Protein AF-A0A3Q0RG35-F1 (afdb_monomer_lite)

pLDDT: mean 79.78, std 16.39, range [34.59, 95.12]

InterPro domains:
  IPR032053 Small ribosomal subunit protein mS34 [PF16053] (60-107)
  IPR032053 Small ribosomal subunit protein mS34 [PTHR28589] (1-106)

Sequence (120 aa):
MVKKKRLRLIAEMARKIRAYRELKSRPRESQKYALDYETMKRPHTGKMLPVLAWQDVRRESRLFSLLAGMRMFGVGRLFTRKSWLEDHSDPSYWQITKVKVDYTAEVRVWIPACCHAGYK

Structure (mmCIF, N/CA/C/O backbone):
data_AF-A0A3Q0RG35-F1
#
_entry.id   AF-A0A3Q0RG35-F1
#
loop_
_atom_site.group_PDB
_atom_site.id
_atom_s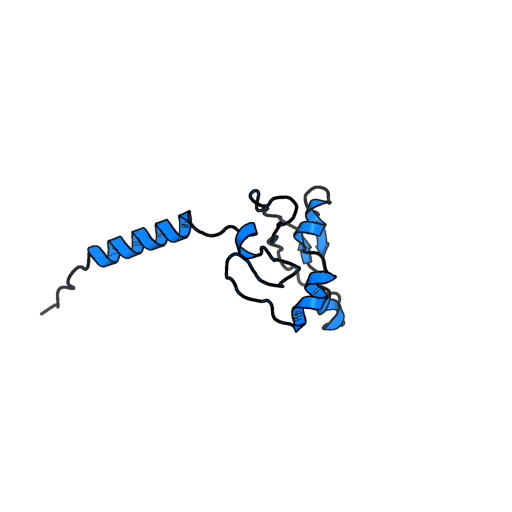ite.type_symbol
_atom_site.label_atom_id
_atom_site.label_alt_id
_atom_site.label_comp_id
_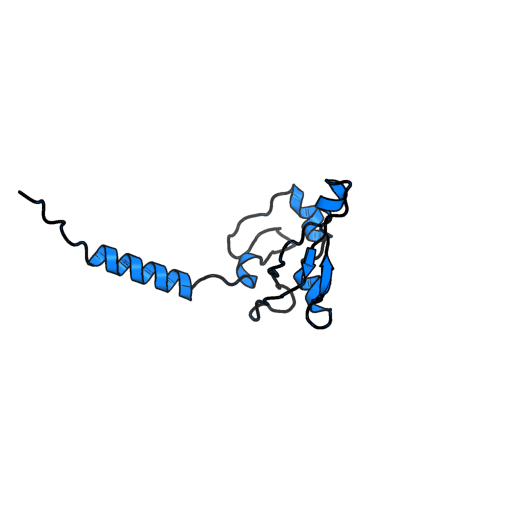atom_site.label_asym_id
_atom_site.label_entity_id
_atom_site.label_seq_id
_atom_site.pdbx_PDB_ins_code
_atom_site.Cartn_x
_atom_site.Cartn_y
_atom_site.Cartn_z
_atom_site.occupancy
_atom_site.B_iso_or_equiv
_atom_site.auth_seq_id
_atom_site.auth_comp_id
_atom_site.auth_asym_id
_atom_site.auth_atom_id
_atom_site.pdbx_PDB_model_num
ATOM 1 N N . MET A 1 1 ? -30.920 -23.393 38.789 1.00 41.56 1 MET A N 1
ATOM 2 C CA . MET A 1 1 ? -30.546 -21.978 39.030 1.00 41.56 1 MET A CA 1
ATOM 3 C C . MET A 1 1 ? -29.827 -21.423 37.802 1.00 41.56 1 MET A C 1
ATOM 5 O O . MET A 1 1 ? -28.676 -21.769 37.568 1.00 41.56 1 MET A O 1
ATOM 9 N N . VAL A 1 2 ? -30.497 -20.614 36.976 1.00 56.06 2 VAL A N 1
ATOM 10 C CA . VAL A 1 2 ? -29.874 -19.999 35.789 1.00 56.06 2 VAL A CA 1
ATOM 11 C C . VAL A 1 2 ? -28.970 -18.856 36.257 1.00 56.06 2 VAL A C 1
ATOM 13 O O . VAL A 1 2 ? -29.454 -17.872 36.816 1.00 56.06 2 VAL A O 1
ATOM 16 N N . LYS A 1 3 ? -27.649 -18.982 36.070 1.00 62.78 3 LYS A N 1
ATOM 17 C CA . LYS A 1 3 ? -26.688 -17.913 36.390 1.00 62.78 3 LYS A CA 1
ATOM 18 C C . LYS A 1 3 ? -27.009 -16.684 35.528 1.00 62.78 3 LYS A C 1
ATOM 20 O O . LYS A 1 3 ? -26.708 -16.669 34.336 1.00 62.78 3 LYS A O 1
ATOM 25 N N . LYS A 1 4 ? -27.613 -15.647 36.120 1.00 66.81 4 LYS A N 1
ATOM 26 C CA . LYS A 1 4 ? -27.827 -14.352 35.453 1.00 66.81 4 LYS A CA 1
ATOM 27 C C . LYS A 1 4 ? -26.459 -13.773 35.072 1.00 66.81 4 LYS A C 1
ATOM 29 O O . LYS A 1 4 ? -25.661 -13.438 35.948 1.00 66.81 4 LYS A O 1
ATOM 34 N 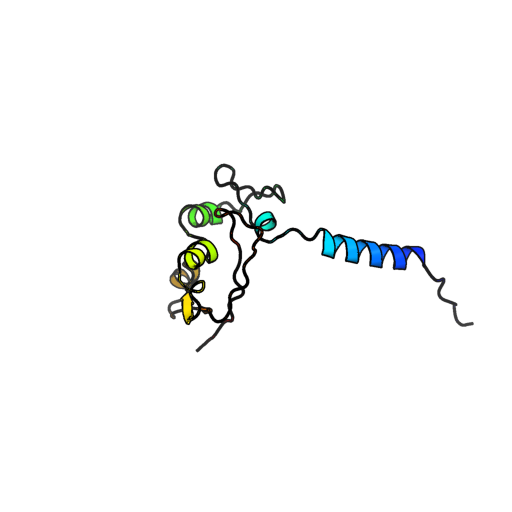N . LYS A 1 5 ? -26.163 -13.684 33.768 1.00 70.00 5 LYS A N 1
ATOM 35 C CA . LYS A 1 5 ? -24.943 -13.030 33.266 1.00 70.00 5 LYS A CA 1
ATOM 36 C C . LYS A 1 5 ? -24.925 -11.588 33.774 1.00 70.00 5 LYS A C 1
ATOM 38 O O . LYS A 1 5 ? -25.813 -10.802 33.458 1.00 70.00 5 LYS A O 1
ATOM 43 N N . ARG A 1 6 ? -23.904 -11.242 34.561 1.00 74.81 6 ARG A N 1
ATOM 44 C CA . ARG A 1 6 ? -23.684 -9.876 35.049 1.00 74.81 6 ARG A CA 1
ATOM 45 C C . ARG A 1 6 ? -23.370 -8.986 33.839 1.00 74.81 6 ARG A C 1
ATOM 47 O O . ARG A 1 6 ? -22.346 -9.184 33.183 1.00 74.81 6 ARG A O 1
ATOM 54 N N . LEU A 1 7 ? -24.269 -8.060 33.507 1.00 76.00 7 LEU A N 1
ATOM 55 C CA . LEU A 1 7 ? -24.106 -7.139 32.379 1.00 76.00 7 LEU A CA 1
ATOM 56 C C . LEU A 1 7 ? -22.880 -6.242 32.607 1.00 76.00 7 LEU A C 1
ATOM 58 O O . LEU A 1 7 ? -22.791 -5.539 33.610 1.00 76.00 7 LEU A O 1
ATOM 62 N N . ARG A 1 8 ? -21.927 -6.260 31.667 1.00 83.94 8 ARG A N 1
ATOM 63 C CA . ARG A 1 8 ? -20.718 -5.418 31.693 1.00 83.94 8 ARG A CA 1
ATOM 64 C C . ARG A 1 8 ? -20.909 -4.201 30.787 1.00 83.94 8 ARG A C 1
ATOM 66 O O . ARG A 1 8 ? -20.287 -4.104 29.733 1.00 83.94 8 ARG A O 1
ATOM 73 N N . LEU A 1 9 ? -21.778 -3.277 31.196 1.00 87.19 9 LEU A N 1
ATOM 74 C CA . LEU A 1 9 ? -22.164 -2.101 30.396 1.00 87.19 9 LEU A CA 1
ATOM 75 C C . LEU A 1 9 ? -20.956 -1.255 29.950 1.00 87.19 9 LEU A C 1
ATOM 77 O O . LEU A 1 9 ? -20.879 -0.839 28.796 1.00 87.19 9 LEU A O 1
ATOM 81 N N . ILE A 1 10 ? -19.967 -1.084 30.833 1.00 89.25 10 ILE A N 1
ATOM 82 C CA . ILE A 1 10 ? -18.729 -0.345 30.539 1.00 89.25 10 ILE A CA 1
ATOM 83 C C . ILE A 1 10 ? -17.917 -1.033 29.432 1.00 89.25 10 ILE A C 1
ATOM 85 O O . ILE A 1 10 ? -17.386 -0.364 28.548 1.00 89.25 10 ILE A O 1
ATOM 89 N N . ALA A 1 11 ? -17.844 -2.367 29.435 1.00 90.75 11 ALA A N 1
ATOM 90 C CA . ALA A 1 11 ? -17.088 -3.113 28.430 1.00 90.75 11 ALA A CA 1
ATOM 91 C C . ALA A 1 11 ? -17.722 -2.994 27.034 1.00 90.75 11 ALA A C 1
ATOM 93 O O . ALA A 1 11 ? -17.007 -2.836 26.043 1.00 90.75 11 ALA A O 1
ATOM 94 N N . GLU A 1 12 ? -19.055 -3.019 26.960 1.00 90.44 12 GLU A N 1
ATOM 95 C CA . GLU A 1 12 ? -19.796 -2.818 25.710 1.00 90.44 12 GLU A CA 1
ATOM 96 C C . GLU A 1 12 ? -19.632 -1.387 25.182 1.00 90.44 12 GLU A C 1
ATOM 98 O O . GLU A 1 12 ? -19.337 -1.189 24.001 1.00 90.44 12 GLU A O 1
ATOM 103 N N . MET A 1 13 ? -19.723 -0.387 26.065 1.00 94.31 13 MET A N 1
ATOM 104 C CA . MET A 1 13 ? -19.477 1.013 25.711 1.00 94.31 13 MET A CA 1
ATOM 105 C C . MET A 1 13 ? -18.044 1.219 25.194 1.00 94.31 13 MET A C 1
ATOM 107 O O . MET A 1 13 ? -17.836 1.805 24.132 1.00 94.31 13 MET A O 1
ATOM 111 N N . ALA A 1 14 ? -17.046 0.663 25.885 1.00 94.44 14 ALA A N 1
ATOM 112 C CA . ALA A 1 14 ? -15.647 0.743 25.475 1.00 94.44 14 ALA A CA 1
ATOM 113 C C . ALA A 1 14 ? -15.375 0.041 24.133 1.00 94.44 14 ALA A C 1
ATOM 115 O O . ALA A 1 14 ? -14.489 0.468 23.391 1.00 94.44 14 ALA A O 1
ATOM 116 N N . ARG A 1 15 ? -16.109 -1.031 23.795 1.00 92.19 15 ARG A N 1
ATOM 117 C CA . ARG A 1 15 ? -16.010 -1.682 22.476 1.00 92.19 15 ARG A CA 1
ATOM 118 C C . ARG A 1 15 ? -16.535 -0.760 21.373 1.00 92.19 15 ARG A C 1
ATOM 120 O O . ARG A 1 15 ? -15.845 -0.567 20.376 1.00 92.19 15 ARG A O 1
ATOM 127 N N . LYS A 1 16 ? -17.703 -0.139 21.581 1.00 94.44 16 LYS A N 1
ATOM 128 C CA . LYS A 1 16 ? -18.302 0.809 20.622 1.00 94.44 16 LYS A CA 1
ATOM 129 C C . LYS A 1 16 ? -17.412 2.028 20.386 1.00 94.44 16 LYS A C 1
ATOM 131 O O . LYS A 1 16 ? -17.172 2.398 19.240 1.00 94.44 16 LYS A O 1
ATOM 136 N N . ILE A 1 17 ? -16.881 2.619 21.458 1.00 94.94 17 ILE A N 1
ATOM 137 C CA . ILE A 1 17 ? -16.015 3.802 21.361 1.00 94.94 17 ILE A CA 1
ATOM 138 C C . ILE A 1 17 ? -14.709 3.473 20.631 1.00 94.94 17 ILE A C 1
ATOM 140 O O . ILE A 1 17 ? -14.288 4.260 19.787 1.00 94.94 17 ILE A O 1
ATOM 144 N N . ARG A 1 18 ? -14.077 2.321 20.910 1.00 94.00 18 ARG A N 1
ATOM 145 C CA . ARG A 1 18 ? -12.864 1.891 20.193 1.00 94.00 18 ARG A CA 1
ATOM 146 C C . ARG A 1 18 ? -13.122 1.706 18.704 1.00 94.00 18 ARG A C 1
ATOM 148 O O . ARG A 1 18 ? -12.418 2.320 17.917 1.00 94.00 18 ARG A O 1
ATOM 155 N N . ALA A 1 19 ? -14.181 0.987 18.333 1.00 94.19 19 ALA A N 1
ATOM 156 C CA . ALA A 1 19 ? -14.544 0.791 16.930 1.00 94.19 19 ALA A CA 1
ATOM 157 C C . ALA A 1 19 ? -14.819 2.122 16.205 1.00 94.19 19 ALA A C 1
ATOM 159 O O . ALA A 1 19 ? -14.355 2.338 15.088 1.00 94.19 19 ALA A O 1
ATOM 160 N N . TYR A 1 20 ? -15.531 3.049 16.855 1.00 95.12 20 TYR A N 1
ATOM 161 C CA . TYR A 1 20 ? -15.789 4.374 16.289 1.00 95.12 20 TYR A CA 1
ATOM 162 C C . TYR A 1 20 ? -14.504 5.195 16.119 1.00 95.12 20 TYR A C 1
ATOM 164 O O . TYR A 1 20 ? -14.299 5.825 15.080 1.00 95.12 20 TYR A O 1
ATOM 172 N N . ARG A 1 21 ? -13.614 5.173 17.121 1.00 94.12 21 ARG A N 1
ATOM 173 C CA . ARG A 1 21 ? -12.315 5.851 17.045 1.00 94.12 21 ARG A CA 1
ATOM 174 C C . ARG A 1 21 ? -11.441 5.240 15.959 1.00 94.12 21 ARG A C 1
ATOM 176 O O . ARG A 1 21 ? -10.949 5.994 15.139 1.00 94.12 21 ARG A O 1
ATOM 183 N N . GLU A 1 22 ? -11.330 3.917 15.890 1.00 92.38 22 GLU A N 1
ATOM 184 C CA . GLU A 1 22 ? -10.581 3.203 14.850 1.00 92.38 22 GLU A CA 1
ATOM 185 C C . GLU A 1 22 ? -11.082 3.537 13.445 1.00 92.38 22 GLU A C 1
ATOM 187 O O . GLU A 1 22 ? -10.269 3.732 12.547 1.00 92.38 22 GLU A O 1
ATOM 192 N N . LEU A 1 23 ? -12.400 3.658 13.250 1.00 91.56 23 LEU A N 1
ATOM 193 C CA . LEU A 1 23 ? -12.972 4.080 11.972 1.00 91.56 23 LEU A CA 1
ATOM 194 C C . LEU A 1 23 ? -12.582 5.526 11.634 1.00 91.56 23 LEU A C 1
ATOM 196 O O . LEU A 1 23 ? -12.165 5.811 10.512 1.00 91.56 23 LEU A O 1
ATOM 200 N N . LYS A 1 24 ? -12.723 6.441 12.600 1.00 90.50 24 LYS A N 1
ATOM 201 C CA . LYS A 1 24 ? -12.509 7.878 12.390 1.00 90.50 24 LYS A CA 1
ATOM 202 C C . LYS A 1 24 ? -11.029 8.245 12.265 1.00 90.50 24 LYS A C 1
ATOM 204 O O . LYS A 1 24 ? -10.685 9.108 11.466 1.00 90.50 24 LYS A O 1
ATOM 209 N N . SER A 1 25 ? -10.164 7.592 13.035 1.00 87.75 25 SER A N 1
ATOM 210 C CA . SER A 1 25 ? -8.713 7.786 13.035 1.00 87.75 25 SER A CA 1
ATOM 211 C C . SER A 1 25 ? -7.984 6.760 12.170 1.00 87.75 25 SER A C 1
ATOM 213 O O . SER A 1 25 ? -6.776 6.579 12.331 1.00 87.75 25 SER A O 1
ATOM 215 N N . ARG A 1 26 ? -8.697 6.046 11.287 1.00 86.50 26 ARG A N 1
ATOM 216 C CA . ARG A 1 26 ? -8.077 5.080 10.383 1.00 86.50 26 ARG A CA 1
ATOM 217 C C . ARG A 1 26 ? -7.046 5.812 9.517 1.00 86.50 26 ARG A C 1
ATOM 219 O O . ARG A 1 26 ? -7.441 6.728 8.789 1.00 86.50 26 ARG A O 1
ATOM 226 N N . PRO A 1 27 ? -5.761 5.413 9.554 1.00 87.19 27 PRO A N 1
ATOM 227 C CA . PRO A 1 27 ? -4.754 6.042 8.717 1.00 87.19 27 PRO A CA 1
ATOM 228 C C . PRO A 1 27 ? -5.121 5.843 7.248 1.00 87.19 27 PRO A C 1
ATOM 230 O O . PRO A 1 27 ? -5.574 4.763 6.841 1.00 87.19 27 PRO A O 1
ATOM 233 N N . ARG A 1 28 ? -4.949 6.907 6.464 1.00 86.56 28 ARG A N 1
ATOM 234 C CA . ARG A 1 28 ? -5.172 6.873 5.016 1.00 86.56 28 ARG A CA 1
ATOM 235 C C . ARG A 1 28 ? -4.092 6.039 4.337 1.00 86.56 28 ARG A C 1
ATOM 237 O O . ARG A 1 28 ? -3.072 5.696 4.943 1.00 86.56 28 ARG A O 1
ATOM 244 N N . GLU A 1 29 ? -4.330 5.664 3.088 1.00 83.88 29 GLU A N 1
ATOM 245 C CA . GLU A 1 29 ? -3.383 4.815 2.373 1.00 83.88 29 GLU A CA 1
ATOM 246 C C . GLU A 1 29 ? -2.094 5.582 2.099 1.00 83.88 29 GLU A C 1
ATOM 248 O O . GLU A 1 29 ? -1.028 5.041 2.386 1.00 83.88 29 GLU A O 1
ATOM 253 N N . SER A 1 30 ? -2.203 6.860 1.719 1.00 81.69 30 SER A N 1
ATOM 254 C CA . SER A 1 30 ? -1.110 7.842 1.660 1.00 81.69 30 SER A CA 1
ATOM 255 C C . SER A 1 30 ? -0.170 7.753 2.868 1.00 81.69 30 SER A C 1
ATOM 257 O O . SER A 1 30 ? 1.030 7.533 2.727 1.00 81.69 30 SER A O 1
ATOM 259 N N . GLN A 1 31 ? -0.724 7.815 4.077 1.00 84.75 31 GLN A N 1
ATOM 260 C CA . GLN A 1 31 ? 0.031 7.759 5.329 1.00 84.75 31 GLN A CA 1
ATOM 261 C C . GLN A 1 31 ? 0.635 6.373 5.582 1.00 84.75 31 GLN A C 1
ATOM 263 O O . GLN A 1 31 ? 1.797 6.251 5.969 1.00 84.75 31 GLN A O 1
ATOM 268 N N . LYS A 1 32 ? -0.141 5.309 5.348 1.00 86.62 32 LYS A N 1
ATOM 269 C CA . LYS A 1 32 ? 0.276 3.930 5.628 1.00 86.62 32 LYS A CA 1
ATOM 270 C C . LYS A 1 32 ? 1.432 3.472 4.738 1.00 86.62 32 LYS A C 1
ATOM 272 O O . LYS A 1 32 ? 2.315 2.756 5.222 1.00 86.62 32 LYS A O 1
ATOM 277 N N . TYR A 1 33 ? 1.435 3.850 3.456 1.00 85.94 33 TYR A N 1
ATOM 278 C CA . TYR A 1 33 ? 2.511 3.473 2.534 1.00 85.94 33 TYR A CA 1
ATOM 279 C C . TYR A 1 33 ? 3.407 4.622 2.068 1.00 85.94 33 TYR A C 1
ATOM 281 O O . TYR A 1 33 ? 4.169 4.461 1.108 1.00 85.94 33 TYR A O 1
ATOM 289 N N . ALA A 1 34 ? 3.399 5.740 2.793 1.00 86.19 34 ALA A N 1
ATOM 290 C CA . ALA A 1 34 ? 4.496 6.694 2.762 1.00 86.19 34 ALA A CA 1
ATOM 291 C C . ALA A 1 34 ? 5.822 5.977 3.053 1.00 86.19 34 ALA A C 1
ATOM 293 O O . ALA A 1 34 ? 5.896 5.077 3.900 1.00 86.19 34 ALA A O 1
ATOM 294 N N . LEU A 1 35 ? 6.857 6.359 2.313 1.00 89.06 35 LEU A N 1
ATOM 295 C CA . LEU A 1 35 ? 8.190 5.801 2.452 1.00 89.06 35 LEU A CA 1
ATOM 296 C C . LEU A 1 35 ? 9.210 6.922 2.327 1.00 89.06 35 LEU A C 1
ATOM 298 O O . LEU A 1 35 ? 9.142 7.697 1.375 1.00 89.06 35 LEU A O 1
ATOM 302 N N . ASP A 1 36 ? 10.141 6.959 3.269 1.00 89.25 36 ASP A N 1
ATOM 303 C CA . ASP A 1 36 ? 11.359 7.739 3.138 1.00 89.25 36 ASP A CA 1
ATOM 304 C C . ASP A 1 36 ? 12.397 6.923 2.350 1.00 89.25 36 ASP A C 1
ATOM 306 O O . ASP A 1 36 ? 12.779 5.827 2.764 1.00 89.25 36 ASP A O 1
ATOM 310 N N . TYR A 1 37 ? 12.814 7.434 1.190 1.00 86.69 37 TYR A N 1
ATOM 311 C CA . TYR A 1 37 ? 13.742 6.754 0.281 1.00 86.69 37 TYR A CA 1
ATOM 312 C C . TYR A 1 37 ? 15.210 6.853 0.727 1.00 86.69 37 TYR A C 1
ATOM 314 O O . TYR A 1 37 ? 16.039 6.064 0.258 1.00 86.69 37 TYR A O 1
ATOM 322 N N . GLU A 1 38 ? 15.532 7.778 1.636 1.00 88.44 38 GLU A N 1
ATOM 323 C CA . GLU A 1 38 ? 16.870 7.902 2.216 1.00 88.44 38 GLU A CA 1
ATOM 324 C C . GLU A 1 38 ? 17.086 6.812 3.265 1.00 88.44 38 GLU A C 1
ATOM 326 O O . GLU A 1 38 ? 18.026 6.023 3.167 1.00 88.44 38 GLU A O 1
ATOM 331 N N . THR A 1 39 ? 16.163 6.707 4.227 1.00 89.12 39 THR A N 1
ATOM 332 C CA . THR A 1 39 ? 16.283 5.766 5.352 1.00 89.12 39 THR A CA 1
ATOM 333 C C . THR A 1 39 ? 15.586 4.420 5.136 1.00 89.12 39 THR A C 1
ATOM 335 O O . THR A 1 39 ? 15.735 3.515 5.958 1.00 89.12 39 THR A O 1
ATOM 338 N N . MET A 1 40 ? 14.802 4.266 4.062 1.00 90.06 40 MET A N 1
ATOM 339 C CA . MET A 1 40 ? 13.947 3.095 3.791 1.00 90.06 40 MET A CA 1
ATOM 340 C C . MET A 1 40 ? 12.957 2.772 4.920 1.00 90.06 40 MET A C 1
ATOM 342 O O . MET A 1 40 ? 12.518 1.626 5.087 1.00 90.06 40 MET A O 1
ATOM 346 N N . LYS A 1 41 ? 12.575 3.786 5.705 1.00 91.94 41 LYS A N 1
ATOM 347 C CA . LYS A 1 41 ? 11.622 3.665 6.812 1.00 91.94 41 LYS A CA 1
ATOM 348 C C . LYS A 1 41 ? 10.251 4.186 6.418 1.00 91.94 41 LYS A C 1
ATOM 350 O O . LYS A 1 41 ? 10.103 5.172 5.699 1.00 91.94 41 LYS A O 1
ATOM 355 N N . ARG A 1 42 ? 9.216 3.523 6.934 1.00 89.94 42 ARG A N 1
ATOM 356 C CA . ARG A 1 42 ? 7.835 4.012 6.862 1.00 89.94 42 ARG A CA 1
ATOM 357 C C . ARG A 1 42 ? 7.605 4.999 8.008 1.00 89.94 42 ARG A C 1
ATOM 359 O O . ARG A 1 42 ? 7.594 4.543 9.154 1.00 89.94 42 ARG A O 1
ATOM 366 N N . PRO A 1 43 ? 7.362 6.298 7.748 1.00 89.88 43 PRO A N 1
ATOM 367 C CA . PRO A 1 43 ? 7.225 7.297 8.811 1.00 89.88 43 PRO A CA 1
ATOM 368 C C . PRO A 1 43 ? 6.089 6.982 9.790 1.00 89.88 43 PRO A C 1
ATOM 370 O O . PRO A 1 43 ? 6.232 7.164 10.992 1.00 89.88 43 PRO A O 1
ATOM 373 N N . HIS A 1 44 ? 4.979 6.432 9.290 1.00 88.12 44 HIS A N 1
ATOM 374 C CA . HIS A 1 44 ? 3.806 6.135 10.111 1.00 88.12 44 HIS A CA 1
ATOM 375 C C . HIS A 1 44 ? 4.032 5.013 11.135 1.00 88.12 44 HIS A C 1
ATOM 377 O O . HIS A 1 44 ? 3.483 5.058 12.231 1.00 88.12 44 HIS A O 1
ATOM 383 N N . THR A 1 45 ? 4.818 3.990 10.788 1.00 88.81 45 THR A N 1
ATOM 384 C CA . THR A 1 45 ? 5.049 2.830 11.665 1.00 88.81 45 THR A CA 1
ATOM 385 C C . THR A 1 45 ? 6.449 2.797 12.272 1.00 88.81 45 THR A C 1
ATOM 387 O O . THR A 1 45 ? 6.714 1.934 13.101 1.00 88.81 45 THR A O 1
ATOM 390 N N . GLY A 1 46 ? 7.373 3.643 11.805 1.00 90.50 46 GLY A N 1
ATOM 391 C CA . GLY A 1 46 ? 8.795 3.629 12.175 1.00 90.50 46 GLY A CA 1
ATOM 392 C C . GLY A 1 46 ? 9.570 2.388 11.709 1.00 90.50 46 GLY A C 1
ATOM 393 O O . GLY A 1 46 ? 10.756 2.246 11.995 1.00 90.50 46 GLY A O 1
ATOM 394 N N . LYS A 1 47 ? 8.912 1.473 10.989 1.00 91.81 47 LYS A N 1
ATOM 395 C CA . LYS A 1 47 ? 9.490 0.194 10.556 1.00 91.81 47 LYS A CA 1
ATOM 396 C C . LYS A 1 47 ? 10.297 0.372 9.276 1.00 91.81 47 LYS A C 1
ATOM 398 O O . LYS A 1 47 ? 9.848 1.047 8.347 1.00 91.81 47 LYS A O 1
ATOM 403 N N . MET A 1 48 ? 11.452 -0.279 9.231 1.00 92.50 48 MET A N 1
ATOM 404 C CA . MET A 1 48 ? 12.316 -0.345 8.055 1.00 92.50 48 MET A CA 1
ATOM 405 C C . MET A 1 48 ? 11.821 -1.416 7.081 1.00 92.50 48 MET A C 1
ATOM 407 O O . MET A 1 48 ? 11.285 -2.445 7.500 1.00 92.50 48 MET A O 1
ATOM 411 N N . LEU A 1 49 ? 11.980 -1.171 5.781 1.00 91.88 49 LEU A N 1
ATOM 412 C CA . LEU A 1 49 ? 11.702 -2.182 4.767 1.00 91.88 49 LEU A CA 1
ATOM 413 C C . LEU A 1 49 ? 12.753 -3.305 4.788 1.00 91.88 49 LEU A C 1
ATOM 415 O O . LEU A 1 49 ? 13.921 -3.030 5.068 1.00 91.88 49 LEU A O 1
ATOM 419 N N . PRO A 1 50 ? 12.376 -4.549 4.439 1.00 93.00 50 PRO A N 1
ATOM 420 C CA . PRO A 1 50 ? 13.337 -5.629 4.235 1.00 93.00 50 PRO A CA 1
ATOM 421 C C . PRO A 1 50 ? 14.369 -5.256 3.169 1.00 93.00 50 PRO A C 1
ATOM 423 O O . PRO A 1 50 ? 13.996 -4.721 2.126 1.00 93.00 50 PRO A O 1
ATOM 426 N N . VAL A 1 51 ? 15.641 -5.583 3.411 1.00 91.25 51 VAL A N 1
ATOM 427 C CA . VAL A 1 51 ? 16.776 -5.201 2.547 1.00 91.25 51 VAL A CA 1
ATOM 428 C C . VAL A 1 51 ? 16.581 -5.658 1.098 1.00 91.25 51 VAL A C 1
ATOM 430 O O . VAL A 1 51 ? 16.835 -4.891 0.175 1.00 91.25 51 VAL A O 1
ATOM 433 N N . LEU A 1 52 ? 16.035 -6.861 0.892 1.00 89.75 52 LEU A N 1
ATOM 434 C CA . LEU A 1 52 ? 15.767 -7.413 -0.442 1.00 89.75 52 LEU A CA 1
ATOM 435 C C . LEU A 1 52 ? 14.826 -6.531 -1.281 1.00 89.75 52 LEU A C 1
ATOM 437 O O . LEU A 1 52 ? 14.953 -6.480 -2.496 1.00 89.75 52 LEU A O 1
ATOM 441 N N . ALA A 1 53 ? 13.918 -5.787 -0.644 1.00 89.31 53 ALA A N 1
ATOM 442 C CA . ALA A 1 53 ? 12.978 -4.919 -1.347 1.00 89.31 53 ALA A CA 1
ATOM 443 C C . ALA A 1 53 ? 13.572 -3.547 -1.719 1.00 89.31 53 ALA A C 1
ATOM 445 O O . ALA A 1 53 ? 12.932 -2.787 -2.442 1.00 89.31 53 ALA A O 1
ATOM 446 N N . TRP A 1 54 ? 14.760 -3.182 -1.221 1.00 90.69 54 TRP A N 1
ATOM 447 C CA . TRP A 1 54 ? 15.307 -1.828 -1.397 1.00 90.69 54 TRP A CA 1
ATOM 448 C C . TRP A 1 54 ? 15.655 -1.526 -2.852 1.00 90.69 54 TRP A C 1
ATOM 450 O O . TRP A 1 54 ? 15.449 -0.403 -3.316 1.00 90.69 54 TRP A O 1
ATOM 460 N N . GLN A 1 55 ? 16.172 -2.523 -3.571 1.00 89.31 55 GLN A N 1
ATOM 461 C CA . GLN A 1 55 ? 16.543 -2.373 -4.972 1.00 89.31 55 GLN A CA 1
ATOM 462 C C . GLN A 1 55 ? 15.314 -2.105 -5.842 1.00 89.31 55 GLN A C 1
ATOM 464 O O . GLN A 1 55 ? 15.317 -1.152 -6.622 1.00 89.31 55 GLN A O 1
ATOM 469 N N . ASP A 1 56 ? 14.252 -2.889 -5.657 1.00 89.44 56 ASP A N 1
ATOM 470 C CA . ASP A 1 56 ? 13.005 -2.712 -6.399 1.00 89.44 56 ASP A CA 1
ATOM 471 C C . ASP A 1 56 ? 12.323 -1.398 -6.025 1.00 89.44 56 ASP A C 1
ATOM 473 O O . ASP A 1 56 ? 11.878 -0.668 -6.895 1.00 89.44 56 ASP A O 1
ATOM 477 N N . VAL A 1 57 ? 12.317 -1.012 -4.750 1.00 88.00 57 VAL A N 1
ATOM 478 C CA . VAL A 1 57 ? 11.717 0.257 -4.305 1.00 88.00 57 VAL A CA 1
ATOM 479 C C . VAL A 1 57 ? 12.365 1.492 -4.940 1.00 88.00 57 VAL A C 1
ATOM 481 O O . VAL A 1 57 ? 11.691 2.508 -5.106 1.00 88.00 57 VAL A O 1
ATOM 484 N N . ARG A 1 58 ? 13.661 1.436 -5.269 1.00 87.38 58 ARG A N 1
ATOM 485 C CA . ARG A 1 58 ? 14.379 2.553 -5.907 1.00 87.38 58 ARG A CA 1
ATOM 486 C C . ARG A 1 58 ? 14.225 2.592 -7.425 1.00 87.38 58 ARG A C 1
ATOM 488 O O . ARG A 1 58 ? 14.372 3.663 -8.003 1.00 87.38 58 ARG A O 1
ATOM 495 N N . ARG A 1 59 ? 14.006 1.442 -8.064 1.00 87.75 59 ARG A N 1
ATOM 496 C CA . ARG A 1 59 ? 13.975 1.312 -9.531 1.00 87.75 59 ARG A CA 1
ATOM 497 C C . ARG A 1 59 ? 12.557 1.231 -10.079 1.00 87.75 59 ARG A C 1
ATOM 499 O O . ARG A 1 59 ? 12.265 1.816 -11.115 1.00 87.75 59 ARG A O 1
ATOM 506 N N . GLU A 1 60 ? 11.686 0.522 -9.376 1.00 87.69 60 GLU A N 1
ATOM 507 C CA . GLU A 1 60 ? 10.314 0.272 -9.787 1.00 87.69 60 GLU A CA 1
ATOM 508 C C . GLU A 1 60 ? 9.384 1.397 -9.343 1.00 87.69 60 GLU A C 1
ATOM 510 O O . GLU A 1 60 ? 9.487 1.962 -8.251 1.00 87.69 60 GLU A O 1
ATOM 515 N N . SER A 1 61 ? 8.410 1.693 -10.197 1.00 84.75 61 SER A N 1
ATOM 516 C CA . SER A 1 61 ? 7.370 2.671 -9.898 1.00 84.75 61 SER A CA 1
ATOM 517 C C . SER A 1 61 ? 6.171 2.013 -9.225 1.00 84.75 61 SER A C 1
ATOM 519 O O . SER A 1 61 ? 5.772 0.892 -9.544 1.00 84.75 61 SER A O 1
ATOM 521 N N . ARG A 1 62 ? 5.522 2.739 -8.310 1.00 85.06 62 ARG A N 1
ATOM 522 C CA . ARG A 1 62 ? 4.242 2.300 -7.741 1.00 85.06 62 ARG A CA 1
ATOM 523 C C . ARG A 1 62 ? 3.177 2.309 -8.833 1.00 85.06 62 ARG A C 1
ATOM 525 O O . ARG A 1 62 ? 3.120 3.249 -9.625 1.00 85.06 62 ARG A O 1
ATOM 532 N N . LEU A 1 63 ? 2.276 1.325 -8.799 1.00 83.69 63 LEU A N 1
ATOM 533 C CA . LEU A 1 63 ? 1.169 1.203 -9.755 1.00 83.69 63 LEU A CA 1
ATOM 534 C C . LEU A 1 63 ? 0.437 2.537 -9.947 1.00 83.69 63 LEU A C 1
ATOM 536 O O . LEU A 1 63 ? 0.275 3.003 -11.065 1.00 83.69 63 LEU A O 1
ATOM 540 N N . PHE A 1 64 ? 0.062 3.204 -8.859 1.00 77.88 64 PHE A N 1
ATOM 541 C CA . PHE A 1 64 ? -0.667 4.463 -8.965 1.00 77.88 64 PHE A CA 1
ATOM 542 C C . PHE A 1 64 ? 0.123 5.628 -9.537 1.00 77.88 64 PHE A C 1
ATOM 544 O O . PHE A 1 64 ? -0.464 6.443 -10.240 1.00 77.88 64 PHE A O 1
ATOM 551 N N . SER A 1 65 ? 1.424 5.707 -9.265 1.00 79.88 65 SER A N 1
ATOM 552 C CA . SER A 1 65 ? 2.284 6.722 -9.873 1.00 79.88 65 SER A CA 1
ATOM 553 C C . SER A 1 65 ? 2.289 6.584 -11.397 1.00 79.88 65 SER A C 1
ATOM 555 O O . SER A 1 65 ? 2.260 7.590 -12.096 1.00 79.88 65 SER A O 1
ATOM 557 N N . LEU A 1 66 ? 2.232 5.348 -11.908 1.00 83.81 66 LEU A N 1
ATOM 558 C CA . LEU A 1 66 ? 2.104 5.075 -13.341 1.00 83.81 66 LEU A CA 1
ATOM 559 C C . LEU A 1 66 ? 0.708 5.424 -13.874 1.00 83.81 66 LEU A C 1
ATOM 561 O O . LEU A 1 66 ? 0.584 6.028 -14.936 1.00 83.81 66 LEU A O 1
ATOM 565 N N . LEU A 1 67 ? -0.351 5.068 -13.140 1.00 83.75 67 LEU A N 1
ATOM 566 C CA . LEU A 1 67 ? -1.732 5.314 -13.572 1.00 83.75 67 LEU A CA 1
ATOM 567 C C . LEU A 1 67 ? -2.124 6.793 -13.523 1.00 83.75 67 LEU A C 1
ATOM 569 O O . LEU A 1 67 ? -2.920 7.225 -14.350 1.00 83.75 67 LEU A O 1
ATOM 573 N N . ALA A 1 68 ? -1.575 7.576 -12.593 1.00 81.44 68 ALA A N 1
ATOM 574 C CA . ALA A 1 68 ? -1.914 8.989 -12.420 1.00 81.44 68 ALA A CA 1
ATOM 575 C C . ALA A 1 68 ? -1.600 9.843 -13.661 1.00 81.44 68 ALA A C 1
ATOM 577 O O . ALA A 1 68 ? -2.304 10.814 -13.923 1.00 81.44 68 ALA A O 1
ATOM 578 N N . GLY A 1 69 ? -0.586 9.466 -14.447 1.00 82.25 69 GLY A N 1
ATOM 579 C CA . GLY A 1 69 ? -0.254 10.134 -15.709 1.00 82.25 69 GLY A CA 1
ATOM 580 C C . GLY A 1 69 ? -1.139 9.731 -16.895 1.00 82.25 69 GLY A C 1
ATOM 581 O O . GLY A 1 69 ? -0.997 10.285 -17.981 1.00 82.25 69 GLY A O 1
ATOM 582 N N . MET A 1 70 ? -2.039 8.756 -16.729 1.00 86.12 70 MET A N 1
ATOM 583 C CA . MET A 1 70 ? -2.867 8.223 -17.811 1.00 86.12 70 MET A CA 1
ATOM 584 C C . MET A 1 70 ? -4.300 8.757 -17.753 1.00 86.12 70 MET A C 1
ATOM 586 O O . MET A 1 70 ? -4.880 8.963 -16.686 1.00 86.12 70 MET A O 1
ATOM 590 N N . ARG A 1 71 ? -4.932 8.889 -18.925 1.00 83.94 71 ARG A N 1
ATOM 591 C CA . ARG A 1 71 ? -6.358 9.230 -19.022 1.00 83.94 71 ARG A CA 1
ATOM 592 C C . ARG A 1 71 ? -7.201 8.184 -18.281 1.00 83.94 71 ARG A C 1
ATOM 594 O O . ARG A 1 71 ? -7.027 6.987 -18.499 1.00 83.94 71 ARG A O 1
ATOM 601 N N . MET A 1 72 ? -8.108 8.646 -17.415 1.00 82.31 72 MET A N 1
ATOM 602 C CA . MET A 1 72 ? -8.967 7.799 -16.568 1.00 82.31 72 MET A CA 1
ATOM 603 C C . MET A 1 72 ? -8.189 6.752 -15.749 1.00 82.31 72 MET A C 1
ATOM 605 O O . MET A 1 72 ? -8.658 5.630 -15.580 1.00 82.31 72 MET A O 1
ATOM 609 N N . PHE A 1 73 ? -6.987 7.088 -15.267 1.00 82.94 73 PHE A N 1
ATOM 610 C CA . PHE A 1 73 ? -6.140 6.185 -14.475 1.00 82.94 73 PHE A CA 1
ATOM 611 C C . PHE A 1 73 ? -5.857 4.830 -15.145 1.00 82.94 73 PHE A C 1
ATOM 613 O O . PHE A 1 73 ? -5.711 3.815 -14.467 1.00 82.94 73 PHE A O 1
ATOM 620 N N . GLY A 1 74 ? -5.814 4.790 -16.480 1.00 83.94 74 GLY A N 1
ATOM 621 C CA . GLY A 1 74 ? -5.486 3.572 -17.221 1.00 83.94 74 GLY A CA 1
ATOM 622 C C . GLY A 1 74 ? -6.551 2.472 -17.154 1.00 83.94 74 GLY A C 1
ATOM 623 O O . GLY A 1 74 ? -6.225 1.314 -17.408 1.00 83.94 74 GLY A O 1
ATOM 624 N N . VAL A 1 75 ? -7.812 2.798 -16.842 1.00 87.00 75 VAL A N 1
ATOM 625 C CA . VAL A 1 75 ? -8.925 1.837 -16.946 1.00 87.00 75 VAL A CA 1
ATOM 626 C C . VAL A 1 75 ? -8.978 1.245 -18.363 1.00 87.00 75 VAL A C 1
ATOM 628 O O . VAL A 1 75 ? -8.890 1.962 -19.358 1.00 87.00 75 VAL A O 1
ATOM 631 N N . GLY A 1 76 ? -9.085 -0.080 -18.443 1.00 84.50 76 GLY A N 1
ATOM 632 C CA . GLY A 1 76 ? -9.039 -0.878 -19.667 1.00 84.50 76 GLY A CA 1
ATOM 633 C C . GLY A 1 76 ? -7.643 -1.378 -20.051 1.00 84.50 76 GLY A C 1
ATOM 634 O O . GLY A 1 76 ? -7.544 -2.219 -20.942 1.00 84.50 76 GLY A O 1
ATOM 635 N N . ARG A 1 77 ? -6.571 -0.915 -19.391 1.00 87.25 77 ARG A N 1
ATOM 636 C CA . ARG A 1 77 ? -5.194 -1.361 -19.667 1.00 87.25 77 ARG A CA 1
ATOM 637 C C . ARG A 1 77 ? -4.800 -2.596 -18.863 1.00 87.25 77 ARG A C 1
ATOM 639 O O . ARG A 1 77 ? -5.390 -2.898 -17.825 1.00 87.25 77 ARG A O 1
ATOM 646 N N . LEU A 1 78 ? -3.771 -3.278 -19.364 1.00 88.31 78 LEU A N 1
ATOM 647 C CA . LEU A 1 78 ? -3.124 -4.409 -18.712 1.00 88.31 78 LEU A CA 1
ATOM 648 C C . LEU A 1 78 ? -1.908 -3.938 -17.905 1.00 88.31 78 LEU A C 1
ATOM 650 O O . LEU A 1 78 ? -1.192 -3.029 -18.326 1.00 88.31 78 LEU A O 1
ATOM 654 N N . PHE A 1 79 ? -1.670 -4.570 -16.761 1.00 85.25 79 PHE A N 1
ATOM 655 C CA . PHE A 1 79 ? -0.513 -4.328 -15.905 1.00 85.25 79 PHE A CA 1
ATOM 656 C C . PHE A 1 79 ? 0.121 -5.650 -15.480 1.00 85.25 79 PHE A C 1
ATOM 658 O O . PHE A 1 79 ? -0.586 -6.580 -15.104 1.00 85.25 79 PHE A O 1
ATOM 665 N N . THR A 1 80 ? 1.448 -5.720 -15.487 1.00 87.31 80 THR A N 1
ATOM 666 C CA . THR A 1 80 ? 2.207 -6.867 -14.978 1.00 87.31 80 THR A CA 1
ATOM 667 C C . THR A 1 80 ? 3.173 -6.418 -13.888 1.00 87.31 80 THR A C 1
ATOM 669 O O . THR A 1 80 ? 3.449 -5.227 -13.738 1.00 87.31 80 THR A O 1
ATOM 672 N N . ARG A 1 81 ? 3.672 -7.367 -13.099 1.00 86.94 81 ARG A N 1
ATOM 673 C CA . ARG A 1 81 ? 4.633 -7.120 -12.027 1.00 86.94 81 ARG A CA 1
ATOM 674 C C . ARG A 1 81 ? 5.956 -7.764 -12.403 1.00 86.94 81 ARG A C 1
ATOM 676 O O . ARG A 1 81 ? 5.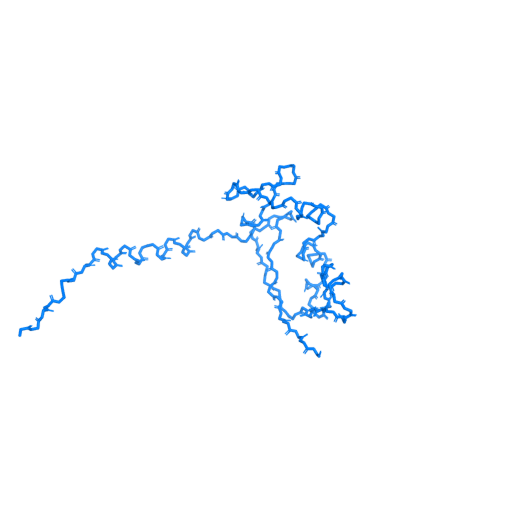959 -8.921 -12.804 1.00 86.94 81 ARG A O 1
ATOM 683 N N . LYS A 1 82 ? 7.067 -7.054 -12.186 1.00 86.62 82 LYS A N 1
ATOM 684 C CA . LYS A 1 82 ? 8.418 -7.565 -12.460 1.00 86.62 82 LYS A CA 1
ATOM 685 C C . LYS A 1 82 ? 8.645 -8.967 -11.889 1.00 86.62 82 LYS A C 1
ATOM 687 O O . LYS A 1 82 ? 9.024 -9.855 -12.635 1.00 86.62 82 LYS A O 1
ATOM 692 N N . SER A 1 83 ? 8.315 -9.193 -10.615 1.00 85.31 83 SER A N 1
ATOM 693 C CA . SER A 1 83 ? 8.518 -10.518 -10.016 1.00 85.31 83 SER A CA 1
ATOM 694 C C . SER A 1 83 ? 7.708 -11.631 -10.678 1.00 85.31 83 SER A C 1
ATOM 696 O O . SER A 1 83 ? 8.127 -12.772 -10.643 1.00 85.31 83 SER A O 1
ATOM 698 N N . TRP A 1 84 ? 6.581 -11.341 -11.336 1.00 87.25 84 TRP A N 1
ATOM 699 C CA . TRP A 1 84 ? 5.875 -12.380 -12.093 1.00 87.25 84 TRP A CA 1
ATOM 700 C C . TRP A 1 84 ? 6.551 -12.725 -13.408 1.00 87.25 84 TRP A C 1
ATOM 702 O O . TRP A 1 84 ? 6.489 -13.877 -13.807 1.00 87.25 84 TRP A O 1
ATOM 712 N N . LEU A 1 85 ? 7.195 -11.751 -14.052 1.00 85.06 85 LEU A N 1
ATOM 713 C CA . LEU A 1 85 ? 7.977 -11.998 -15.262 1.00 85.06 85 LEU A CA 1
ATOM 714 C C . LEU A 1 85 ? 9.235 -12.822 -14.965 1.00 85.06 85 LEU A C 1
ATOM 716 O O . LEU A 1 85 ? 9.704 -13.547 -15.831 1.00 85.06 85 LEU A O 1
ATOM 720 N N . GLU A 1 86 ? 9.783 -12.689 -13.756 1.00 83.19 86 GLU A N 1
ATOM 721 C CA . GLU A 1 86 ? 10.942 -13.464 -13.303 1.00 83.19 86 GLU A CA 1
ATOM 722 C C . GLU A 1 86 ? 10.537 -14.861 -12.801 1.00 83.19 86 GLU A C 1
ATOM 724 O O . GLU A 1 86 ? 11.235 -15.831 -13.082 1.00 83.19 86 GLU A O 1
ATOM 729 N N . ASP A 1 87 ? 9.401 -14.976 -12.103 1.00 83.75 87 ASP A N 1
ATOM 730 C CA . ASP A 1 87 ? 8.974 -16.227 -11.461 1.00 83.75 87 ASP A CA 1
ATOM 731 C C . ASP A 1 87 ? 8.168 -17.167 -12.383 1.00 83.75 87 ASP A C 1
ATOM 733 O O . ASP A 1 87 ? 8.128 -18.371 -12.132 1.00 83.75 87 ASP A O 1
ATOM 737 N N . HIS A 1 88 ? 7.469 -16.648 -13.402 1.00 81.94 88 HIS A N 1
ATOM 738 C CA . HIS A 1 88 ? 6.525 -17.429 -14.216 1.00 81.94 88 HIS A CA 1
ATOM 739 C C . HIS A 1 88 ? 6.826 -17.302 -15.713 1.00 81.94 88 HIS A C 1
ATOM 741 O O . HIS A 1 88 ? 7.054 -16.208 -16.224 1.00 81.94 88 HIS A O 1
ATOM 747 N N . SER A 1 89 ? 6.762 -18.426 -16.435 1.00 77.75 89 SER A N 1
ATOM 748 C CA . SER A 1 89 ? 6.893 -18.462 -17.899 1.00 77.75 89 SER A CA 1
ATOM 749 C C . SER A 1 89 ? 5.663 -17.916 -18.626 1.00 77.75 89 SER A C 1
ATOM 751 O O . SER A 1 89 ? 5.780 -17.409 -19.741 1.00 77.75 89 SER A O 1
ATOM 753 N N . ASP A 1 90 ? 4.488 -18.012 -17.999 1.00 83.25 90 ASP A N 1
ATOM 754 C CA . ASP A 1 90 ? 3.224 -17.594 -18.597 1.00 83.25 90 ASP A CA 1
ATOM 755 C C . ASP A 1 90 ? 2.935 -16.107 -18.334 1.00 83.25 90 ASP A C 1
ATOM 757 O O . ASP A 1 90 ? 3.186 -15.599 -17.230 1.00 83.25 90 ASP A O 1
ATOM 761 N N . PRO A 1 91 ? 2.365 -15.384 -19.319 1.00 81.69 91 PRO A N 1
ATOM 762 C CA . PRO A 1 91 ? 2.123 -13.953 -19.205 1.00 81.69 91 PRO A CA 1
ATOM 763 C C . PRO A 1 91 ? 1.076 -13.657 -18.127 1.00 81.69 91 PRO A C 1
ATOM 765 O O . PRO A 1 91 ? -0.130 -13.718 -18.358 1.00 81.69 91 PRO A O 1
ATOM 768 N N . SER A 1 92 ? 1.551 -13.268 -16.946 1.00 85.81 92 SER A N 1
ATOM 769 C CA . SER A 1 92 ? 0.711 -12.892 -15.810 1.00 85.81 92 SER A CA 1
ATOM 770 C C . SER A 1 92 ? 0.437 -11.390 -15.816 1.00 85.81 92 SER A C 1
ATOM 772 O O . SER A 1 92 ? 1.353 -10.572 -15.673 1.00 85.81 92 SER A O 1
ATOM 774 N N . TYR A 1 93 ? -0.829 -11.002 -15.966 1.00 86.56 93 TYR A N 1
ATOM 775 C CA . TYR A 1 93 ? -1.243 -9.600 -16.003 1.00 86.56 93 TYR A CA 1
ATOM 776 C C . TYR A 1 93 ? -2.610 -9.372 -15.355 1.00 86.56 93 TYR A C 1
ATOM 778 O O . TYR A 1 93 ? -3.393 -10.287 -15.129 1.00 86.56 93 TYR A O 1
ATOM 786 N N . TRP A 1 94 ? -2.897 -8.110 -15.050 1.00 87.75 94 TRP A N 1
ATOM 787 C CA . TRP A 1 94 ? -4.164 -7.646 -14.498 1.00 87.75 94 TRP A CA 1
ATOM 788 C C . TRP A 1 94 ? -4.777 -6.628 -15.435 1.00 87.75 94 TRP A C 1
ATOM 790 O O . TRP A 1 94 ? -4.087 -5.712 -15.876 1.00 87.75 94 TRP A O 1
ATOM 800 N N . GLN A 1 95 ? -6.079 -6.745 -15.684 1.00 87.31 95 GLN A N 1
ATOM 801 C CA . GLN A 1 95 ? -6.831 -5.715 -16.384 1.00 87.31 95 GLN A CA 1
ATOM 802 C C . GLN A 1 95 ? -7.452 -4.744 -15.379 1.00 87.31 95 GLN A C 1
ATOM 804 O O . GLN A 1 95 ? -8.141 -5.135 -14.436 1.00 87.31 95 GLN A O 1
ATOM 809 N N . ILE A 1 96 ? -7.223 -3.451 -15.588 1.00 85.75 96 ILE A N 1
ATOM 810 C CA . ILE A 1 96 ? -7.749 -2.411 -14.707 1.00 85.75 96 ILE A CA 1
ATOM 811 C C . ILE A 1 96 ? -9.198 -2.128 -15.094 1.00 85.75 96 ILE A C 1
ATOM 813 O O . ILE A 1 96 ? -9.463 -1.556 -16.145 1.00 85.75 96 ILE A O 1
ATOM 817 N N . THR A 1 97 ? -10.149 -2.490 -14.240 1.00 85.44 97 THR A N 1
ATOM 818 C CA . THR A 1 97 ? -11.582 -2.228 -14.471 1.00 85.44 97 THR A CA 1
ATOM 819 C C . THR A 1 97 ? -12.093 -1.040 -13.667 1.00 85.44 97 THR A C 1
ATOM 821 O O . THR A 1 97 ? -12.955 -0.292 -14.120 1.00 85.44 97 THR A O 1
ATOM 824 N N . LYS A 1 98 ? -11.550 -0.844 -12.465 1.00 84.06 98 LYS A N 1
ATOM 825 C CA . LYS A 1 98 ? -11.941 0.221 -11.550 1.00 84.06 98 LYS A CA 1
ATOM 826 C C . LYS A 1 98 ? -10.731 0.700 -10.773 1.00 84.06 98 LYS A C 1
ATOM 828 O O . LYS A 1 98 ? -9.875 -0.084 -10.387 1.00 84.06 98 LYS A O 1
ATOM 833 N N . VAL A 1 99 ? -10.703 1.997 -10.500 1.00 81.88 99 VAL A N 1
ATOM 834 C CA . VAL A 1 99 ? -9.641 2.629 -9.728 1.00 81.88 99 VAL A CA 1
ATOM 835 C C . VAL A 1 99 ? -10.278 3.464 -8.625 1.00 81.88 99 VAL A C 1
ATOM 837 O O . VAL A 1 99 ? -11.148 4.291 -8.888 1.00 81.88 99 VAL A O 1
ATOM 840 N N . LYS A 1 100 ? -9.872 3.228 -7.375 1.00 83.69 100 LYS A N 1
ATOM 841 C CA . LYS A 1 100 ? -10.300 4.018 -6.216 1.00 83.69 100 LYS A CA 1
ATOM 842 C C . LYS A 1 100 ? -9.107 4.800 -5.695 1.00 83.69 100 LYS A C 1
ATOM 844 O O . LYS A 1 100 ? -8.179 4.202 -5.171 1.00 83.69 100 LYS A O 1
ATOM 849 N N . VAL A 1 101 ? -9.150 6.115 -5.848 1.00 76.56 101 VAL A N 1
ATOM 850 C CA . VAL A 1 101 ? -8.019 6.994 -5.549 1.00 76.56 101 VAL A CA 1
ATOM 851 C C . VAL A 1 101 ? -8.101 7.518 -4.114 1.00 76.56 101 VAL A C 1
ATOM 853 O O . VAL A 1 101 ? -9.171 7.930 -3.658 1.00 76.56 101 VAL A O 1
ATOM 856 N N . ASP A 1 102 ? -6.966 7.534 -3.414 1.00 81.06 102 ASP A N 1
ATOM 857 C CA . ASP A 1 102 ? -6.815 8.265 -2.155 1.00 81.06 102 ASP A CA 1
ATOM 858 C C . ASP A 1 102 ? -6.556 9.749 -2.439 1.00 81.06 102 ASP A C 1
ATOM 860 O O . ASP A 1 102 ? -5.423 10.167 -2.644 1.00 81.06 102 ASP A O 1
ATOM 864 N N . TYR A 1 103 ? -7.619 10.551 -2.441 1.00 73.81 103 TYR A N 1
ATOM 865 C CA . TYR A 1 103 ? -7.572 11.993 -2.708 1.00 73.81 103 TYR A CA 1
ATOM 866 C C . TYR A 1 103 ? -6.767 12.804 -1.675 1.00 73.81 103 TYR A C 1
ATOM 868 O O . TYR A 1 103 ? -6.539 13.989 -1.887 1.00 73.81 103 TYR A O 1
ATOM 876 N N . THR A 1 104 ? -6.364 12.199 -0.550 1.00 76.75 104 THR A N 1
ATOM 877 C CA . THR A 1 104 ? -5.530 12.863 0.468 1.00 76.75 104 THR A CA 1
ATOM 878 C C . THR A 1 104 ? -4.035 12.772 0.177 1.00 76.75 104 THR A C 1
ATOM 880 O O . THR A 1 104 ? -3.235 13.376 0.888 1.00 76.75 104 THR A O 1
ATOM 883 N N . ALA A 1 105 ? -3.638 12.006 -0.841 1.00 68.56 105 ALA A N 1
ATOM 884 C CA . ALA A 1 105 ? -2.253 11.934 -1.264 1.00 68.56 105 ALA A CA 1
ATOM 885 C C . ALA A 1 105 ? -1.863 13.206 -2.031 1.00 68.56 105 ALA A C 1
ATOM 887 O O . ALA A 1 105 ? -2.431 13.522 -3.073 1.00 68.56 105 ALA A O 1
ATOM 888 N N . GLU A 1 106 ? -0.838 13.910 -1.554 1.00 62.91 106 GLU A N 1
ATOM 889 C CA . GLU A 1 106 ? -0.089 14.823 -2.416 1.00 62.91 106 GLU A CA 1
ATOM 890 C C . GLU A 1 106 ? 0.682 14.016 -3.468 1.00 62.91 106 GLU A C 1
ATOM 892 O O . GLU A 1 106 ? 0.998 12.843 -3.253 1.00 62.91 106 GLU A O 1
ATOM 897 N N . VAL A 1 107 ? 1.019 14.651 -4.598 1.00 53.38 107 VAL A N 1
ATOM 898 C CA . VAL A 1 107 ? 1.475 14.027 -5.859 1.00 53.38 107 VAL A CA 1
ATOM 899 C C . VAL A 1 107 ? 2.566 12.940 -5.714 1.00 53.38 107 VAL A C 1
ATOM 901 O O . VAL A 1 107 ? 2.682 12.043 -6.547 1.00 53.38 107 VAL A O 1
ATOM 904 N N . ARG A 1 108 ? 3.333 12.968 -4.619 1.00 44.59 108 ARG A N 1
ATOM 905 C CA . ARG A 1 108 ? 4.420 12.037 -4.288 1.00 44.59 108 ARG A CA 1
ATOM 906 C C . ARG A 1 108 ? 4.015 10.769 -3.507 1.00 44.59 108 ARG A C 1
ATOM 908 O O . ARG A 1 108 ? 4.872 9.908 -3.319 1.00 44.59 108 ARG A O 1
ATOM 915 N N . VAL A 1 109 ? 2.762 10.608 -3.056 1.00 39.81 109 VAL A N 1
ATOM 916 C CA . VAL A 1 109 ? 2.371 9.544 -2.092 1.00 39.81 109 VAL A CA 1
ATOM 917 C C . VAL A 1 109 ? 1.109 8.746 -2.488 1.00 39.81 109 VAL A C 1
ATOM 919 O O . VAL A 1 109 ? 0.380 8.253 -1.629 1.00 39.81 109 VAL A O 1
ATOM 922 N N . TRP A 1 110 ? 0.826 8.566 -3.780 1.00 40.53 110 TRP A N 1
ATOM 923 C CA . TRP A 1 110 ? -0.366 7.816 -4.227 1.00 40.53 110 TRP A CA 1
ATOM 924 C C . TRP A 1 110 ? -0.219 6.286 -4.072 1.00 40.53 110 TRP A C 1
ATOM 926 O O . TRP A 1 110 ? 0.745 5.691 -4.565 1.00 40.53 110 TRP A O 1
ATOM 936 N N . ILE A 1 111 ? -1.171 5.634 -3.382 1.00 42.81 111 ILE A N 1
ATOM 937 C CA . ILE A 1 111 ? -1.242 4.180 -3.074 1.00 42.81 111 ILE A CA 1
ATOM 938 C C . ILE A 1 111 ? -2.732 3.725 -3.047 1.00 42.81 111 ILE A C 1
ATOM 940 O O . ILE A 1 111 ? -3.577 4.605 -2.902 1.00 42.81 111 ILE A O 1
ATOM 944 N N . PRO A 1 112 ? -3.086 2.412 -3.064 1.00 43.50 112 PRO A N 1
ATOM 945 C CA . PRO A 1 112 ? -3.032 1.359 -4.099 1.00 43.50 112 PRO A CA 1
ATOM 946 C C . PRO A 1 112 ? -4.397 1.098 -4.807 1.00 43.50 112 PRO A C 1
ATOM 948 O O . PRO A 1 112 ? -5.466 1.165 -4.205 1.00 43.50 112 PRO A O 1
ATOM 951 N N . ALA A 1 113 ? -4.382 0.821 -6.116 1.00 38.75 113 ALA A N 1
ATOM 952 C CA . ALA A 1 113 ? -5.610 0.627 -6.888 1.00 38.75 113 ALA A CA 1
ATOM 953 C C . ALA A 1 113 ? -6.158 -0.777 -6.619 1.00 38.75 113 ALA A C 1
ATOM 955 O O . ALA A 1 113 ? -5.427 -1.760 -6.728 1.00 38.75 113 ALA A O 1
ATOM 956 N N . CYS A 1 114 ? -7.443 -0.890 -6.282 1.00 34.59 114 CYS A N 1
ATOM 957 C CA . CYS A 1 114 ? -8.127 -2.180 -6.282 1.00 34.59 114 CYS A CA 1
ATOM 958 C C . CYS A 1 114 ? -8.296 -2.667 -7.729 1.00 34.59 114 CYS A C 1
ATOM 960 O O . CYS A 1 114 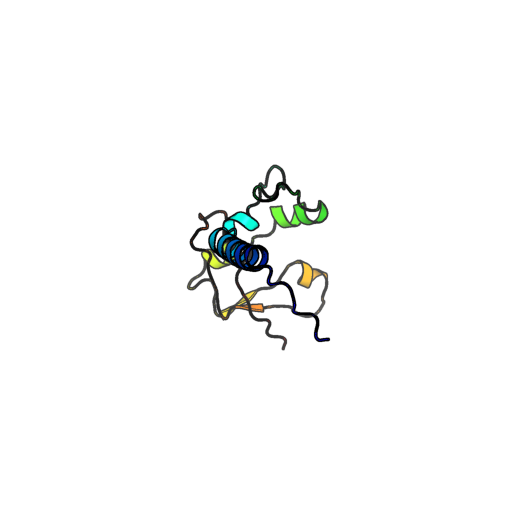? -9.247 -2.270 -8.394 1.00 34.59 114 CYS A O 1
ATOM 962 N N . CYS A 1 115 ? -7.403 -3.531 -8.205 1.00 39.34 115 CYS A N 1
ATOM 963 C CA . CYS A 1 115 ? -7.581 -4.252 -9.467 1.00 39.34 115 CYS A CA 1
ATOM 964 C C . CYS A 1 115 ? -8.335 -5.572 -9.211 1.00 39.34 115 CYS A C 1
ATOM 966 O O . CYS A 1 115 ? -8.241 -6.133 -8.120 1.00 39.34 115 CYS A O 1
ATOM 968 N N . HIS A 1 116 ? -9.099 -6.062 -10.191 1.00 37.41 116 HIS A N 1
ATOM 969 C CA . HIS A 1 116 ? -9.723 -7.394 -10.170 1.00 37.41 116 HIS A CA 1
ATOM 970 C C . HIS A 1 116 ? -8.886 -8.335 -11.046 1.00 37.41 116 HIS A C 1
ATOM 972 O O . HIS A 1 116 ? -8.520 -7.955 -12.158 1.00 37.41 116 HIS A O 1
ATOM 978 N N . ALA A 1 117 ? -8.549 -9.524 -10.541 1.00 36.22 117 ALA A N 1
ATOM 979 C CA . ALA A 1 117 ? -7.762 -10.509 -11.281 1.00 36.22 117 ALA A CA 1
ATOM 980 C C . ALA A 1 117 ? -8.679 -11.192 -12.287 1.00 36.22 117 ALA A C 1
ATOM 982 O O . ALA A 1 117 ? -9.638 -11.851 -11.892 1.00 36.22 117 ALA A O 1
ATOM 983 N N . GLY A 1 118 ? -8.382 -11.032 -13.572 1.00 35.09 118 GLY A N 1
ATOM 984 C CA . GLY A 1 118 ? -8.887 -11.924 -14.604 1.00 35.09 118 GLY A CA 1
ATOM 985 C C . GLY A 1 118 ? -7.805 -12.949 -14.900 1.00 35.09 118 GLY A C 1
ATOM 986 O O . GLY A 1 118 ? -6.799 -12.590 -15.500 1.00 35.09 118 GLY A O 1
ATOM 987 N N . TYR A 1 119 ? -7.999 -14.191 -14.461 1.00 36.28 119 TYR A N 1
ATOM 988 C CA . TYR A 1 119 ? -7.267 -15.328 -15.015 1.00 36.28 119 TYR A CA 1
ATOM 989 C C . TYR A 1 119 ? -7.994 -15.732 -16.304 1.00 36.28 119 TYR A C 1
ATOM 991 O O . TYR A 1 119 ? -9.216 -15.904 -16.279 1.00 36.28 119 TYR A O 1
ATOM 999 N N . LYS A 1 120 ? -7.272 -15.804 -17.424 1.00 38.47 120 LYS A N 1
ATOM 1000 C CA . LYS A 1 120 ? -7.708 -16.546 -18.610 1.00 38.47 120 LYS A CA 1
ATOM 1001 C C . LYS A 1 120 ? -6.996 -17.884 -18.615 1.00 38.47 120 LYS A C 1
ATOM 1003 O O . LYS A 1 120 ? -5.791 -17.867 -18.289 1.00 38.47 120 LYS A O 1
#

Secondary structure (DSSP, 8-state):
--------HHHHHHHHHHHHHHHHTPPPHHHHH---TTT-B-TTT-PBPPGGGHHHHHHSPPHHHHHHTSGGGGTT-EE--HHHHHH-SS---EE-------TT--TT------PBP---

Radius of gyration: 21.0 Å; chains: 1; bounding box: 47×37×59 Å

Foldseek 3Di:
DPPDPDDPPVVVVVVVVVVVCCVVVVDFQLQQPDADLVQCARPNVRDHDDPVCNVCVVVPDALQLVQVPDDVSQQQDKDDDPVCVVPDPDDAIFHAHDFDWDPPHDSPRTDDGD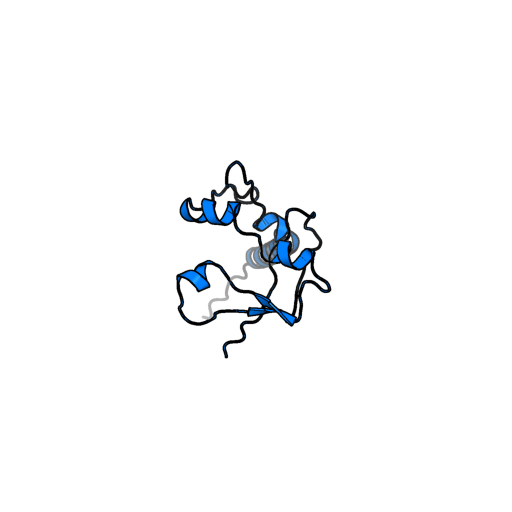TDGDDD

Organism: Amphilophus citrinellus (NCBI:txid61819)